Protein AF-A0A7S2NAU0-F1 (afdb_monomer_lite)

InterPro domains:
  IPR000436 Sushi/SCR/CCP domain [PF00084] (73-121)
  IPR035976 Sushi/SCR/CCP superfamily [SSF57535] (14-66)
  IPR035976 Sushi/SCR/CCP superfamily [SSF57535] (79-126)

Organism: NCBI:txid327968

Structure (mmCIF, N/CA/C/O backbone):
data_AF-A0A7S2NAU0-F1
#
_entry.id   AF-A0A7S2NAU0-F1
#
loop_
_atom_site.group_PDB
_atom_site.id
_atom_site.type_symbol
_atom_site.label_atom_id
_atom_site.label_alt_id
_atom_site.label_comp_id
_atom_site.label_asym_id
_atom_site.label_entity_id
_atom_site.label_seq_id
_atom_site.pdbx_PDB_ins_code
_atom_site.Cartn_x
_atom_site.Cartn_y
_atom_site.Cartn_z
_atom_site.occupancy
_atom_site.B_iso_or_equiv
_atom_site.auth_seq_id
_atom_site.auth_comp_id
_atom_site.auth_asym_id
_atom_site.auth_atom_id
_atom_site.pdbx_PDB_model_num
ATOM 1 N N . MET A 1 1 ? 13.681 11.675 -24.912 1.00 48.72 1 MET A N 1
ATOM 2 C CA . MET A 1 1 ? 13.147 10.574 -24.080 1.00 48.72 1 MET A CA 1
ATOM 3 C C . MET A 1 1 ? 11.660 10.443 -24.387 1.00 48.72 1 MET A C 1
ATOM 5 O O . MET A 1 1 ? 10.839 10.956 -23.642 1.00 48.72 1 MET A O 1
ATOM 9 N N . ALA A 1 2 ? 11.304 9.922 -25.561 1.00 44.19 2 ALA A N 1
ATOM 10 C CA . ALA A 1 2 ? 9.939 10.024 -26.074 1.00 44.19 2 ALA A CA 1
ATOM 11 C C . ALA A 1 2 ? 9.264 8.649 -26.117 1.00 44.19 2 ALA A C 1
ATOM 13 O O . ALA A 1 2 ? 9.789 7.713 -26.707 1.00 44.19 2 ALA A O 1
ATOM 14 N N . GLY A 1 3 ? 8.074 8.556 -25.523 1.00 54.94 3 GLY A N 1
ATOM 15 C CA . GLY A 1 3 ? 6.987 7.782 -26.125 1.00 54.94 3 GLY A CA 1
ATOM 16 C C . GLY A 1 3 ? 6.631 6.420 -25.534 1.00 54.94 3 GLY A C 1
ATOM 17 O O . GLY A 1 3 ? 5.574 5.913 -25.882 1.00 54.94 3 GLY A O 1
ATOM 18 N N . MET A 1 4 ? 7.420 5.829 -24.634 1.00 62.59 4 MET A N 1
ATOM 19 C CA . MET A 1 4 ? 7.119 4.461 -24.173 1.00 62.59 4 MET A CA 1
ATOM 20 C C . MET A 1 4 ? 6.228 4.360 -22.934 1.00 62.59 4 MET A C 1
ATOM 22 O O . MET A 1 4 ? 6.041 3.261 -22.449 1.00 62.59 4 MET A O 1
ATOM 26 N N . GLY A 1 5 ? 5.689 5.455 -22.389 1.00 65.50 5 GLY A N 1
ATOM 27 C CA . GLY A 1 5 ? 4.836 5.383 -21.188 1.00 65.50 5 GLY A CA 1
ATOM 28 C C . GLY A 1 5 ? 5.580 5.042 -19.888 1.00 65.50 5 GLY A C 1
ATOM 29 O O . GLY A 1 5 ? 4.951 4.865 -18.852 1.00 65.50 5 GLY A O 1
ATOM 30 N N . LEU A 1 6 ? 6.918 5.024 -19.919 1.00 71.56 6 LEU A N 1
ATOM 31 C CA . L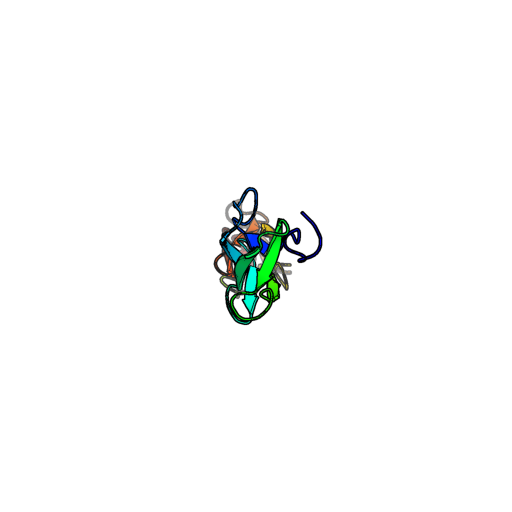EU A 1 6 ? 7.789 4.820 -18.754 1.00 71.56 6 LEU A CA 1
ATOM 32 C C . LEU A 1 6 ? 7.649 5.918 -17.682 1.00 71.56 6 LEU A C 1
ATOM 34 O O . LEU A 1 6 ? 8.112 5.752 -16.568 1.00 71.56 6 LEU A O 1
ATOM 38 N N . THR A 1 7 ? 6.978 7.029 -17.987 1.00 74.31 7 THR A N 1
ATOM 39 C CA . THR A 1 7 ? 6.725 8.123 -17.038 1.00 74.31 7 THR A CA 1
ATOM 40 C C . THR A 1 7 ? 5.495 7.896 -16.153 1.00 74.31 7 THR A C 1
ATOM 42 O O . THR A 1 7 ? 5.092 8.811 -15.436 1.00 74.31 7 THR A O 1
ATOM 45 N N . ALA A 1 8 ? 4.832 6.738 -16.243 1.00 81.56 8 ALA A N 1
ATOM 46 C CA . ALA A 1 8 ? 3.693 6.433 -15.385 1.00 81.56 8 ALA A CA 1
ATOM 47 C C . ALA A 1 8 ? 4.152 6.242 -13.931 1.00 81.56 8 ALA A C 1
ATOM 49 O O . ALA A 1 8 ? 5.087 5.495 -13.673 1.00 81.56 8 ALA A O 1
ATOM 50 N N . ALA A 1 9 ? 3.451 6.858 -12.974 1.00 81.81 9 ALA A N 1
ATOM 51 C CA . ALA A 1 9 ? 3.773 6.742 -11.546 1.00 81.81 9 ALA A CA 1
ATOM 52 C C . ALA A 1 9 ? 3.650 5.306 -10.994 1.00 81.81 9 ALA A C 1
ATOM 54 O O . ALA A 1 9 ? 4.196 4.999 -9.941 1.00 81.81 9 ALA A O 1
ATOM 55 N N . SER A 1 10 ? 2.929 4.430 -11.699 1.00 85.88 10 SER A N 1
ATOM 56 C CA . SER A 1 10 ? 2.782 3.014 -11.361 1.00 85.88 10 SER A CA 1
ATOM 57 C C . SER A 1 10 ? 3.961 2.145 -11.814 1.00 85.88 10 SER A C 1
ATOM 59 O O . SER A 1 10 ? 3.993 0.957 -11.489 1.00 85.88 10 SER A O 1
ATOM 61 N N . LEU A 1 11 ? 4.924 2.712 -12.549 1.00 88.50 11 LEU A N 1
ATOM 62 C CA . LEU A 1 11 ? 6.103 2.025 -13.069 1.00 88.50 11 LEU A CA 1
ATOM 63 C C . LEU A 1 11 ? 7.379 2.561 -12.414 1.00 88.50 11 LEU A C 1
ATOM 65 O O . LEU A 1 11 ? 7.569 3.765 -12.282 1.00 88.50 11 LEU A O 1
ATOM 69 N N . ASP A 1 12 ? 8.274 1.645 -12.063 1.00 90.44 12 ASP A N 1
ATOM 70 C CA . ASP A 1 12 ? 9.641 1.918 -11.632 1.00 90.44 12 ASP A CA 1
ATOM 71 C C . ASP A 1 12 ? 10.622 1.329 -12.656 1.00 90.44 12 ASP A C 1
ATOM 73 O O . ASP A 1 12 ? 10.457 0.194 -13.121 1.00 90.44 12 ASP A O 1
ATOM 77 N N . HIS A 1 13 ? 11.614 2.116 -13.076 1.00 90.44 13 HIS A N 1
ATOM 78 C CA . HIS A 1 13 ? 12.529 1.728 -14.148 1.00 90.44 13 HIS A CA 1
ATOM 79 C C . HIS A 1 13 ? 13.900 2.402 -14.043 1.00 90.44 13 HIS A C 1
ATOM 81 O O . HIS A 1 13 ? 14.039 3.533 -13.585 1.00 90.44 13 HIS A O 1
ATOM 87 N N . ASN A 1 14 ? 14.922 1.771 -14.624 1.00 89.62 14 ASN A N 1
ATOM 88 C CA . ASN A 1 14 ? 16.293 2.303 -14.680 1.00 89.62 14 ASN A CA 1
ATOM 89 C C . ASN A 1 14 ? 16.731 2.764 -16.088 1.00 89.62 14 ASN A C 1
ATOM 91 O O . ASN A 1 14 ? 17.919 2.909 -16.364 1.00 89.62 14 ASN A O 1
ATOM 95 N N . CYS A 1 15 ? 15.778 3.019 -16.991 1.00 85.50 15 CYS A N 1
ATOM 96 C CA . CYS A 1 15 ? 16.056 3.457 -18.366 1.00 85.50 15 CYS A CA 1
ATOM 97 C C . CYS A 1 15 ? 16.615 4.887 -18.498 1.00 85.50 15 CYS A C 1
ATOM 99 O O . CYS A 1 15 ? 17.071 5.272 -19.575 1.00 85.50 15 CYS A O 1
ATOM 101 N N . ALA A 1 16 ? 16.589 5.701 -17.439 1.00 85.12 16 ALA A N 1
ATOM 102 C CA . ALA A 1 16 ? 17.118 7.060 -17.497 1.00 85.12 16 ALA A CA 1
ATOM 103 C C . ALA A 1 16 ? 18.648 7.044 -17.683 1.00 85.12 16 ALA A C 1
ATOM 105 O O . ALA A 1 16 ? 19.372 6.463 -16.880 1.00 85.12 16 ALA A O 1
ATOM 106 N N . GLY A 1 17 ? 19.141 7.688 -18.747 1.00 83.38 17 GLY A N 1
ATOM 107 C CA . GLY A 1 17 ? 20.579 7.831 -19.007 1.00 83.38 17 GLY A CA 1
ATOM 108 C C . GLY A 1 17 ? 21.289 6.591 -19.567 1.00 83.38 17 GLY A C 1
ATOM 109 O O . GLY A 1 17 ? 22.517 6.562 -19.563 1.00 83.38 17 GLY A O 1
ATOM 110 N N . GLN A 1 18 ? 20.565 5.574 -20.054 1.00 86.50 18 GLN A N 1
ATOM 111 C CA . GLN A 1 18 ? 21.199 4.419 -20.704 1.00 86.50 18 GLN A CA 1
ATOM 112 C C . GLN A 1 18 ? 21.902 4.796 -22.015 1.00 86.50 18 GLN A C 1
ATOM 114 O O . GLN A 1 18 ? 21.357 5.528 -22.843 1.00 86.50 18 GLN A O 1
ATOM 119 N N . ALA A 1 19 ? 23.099 4.241 -22.216 1.00 87.12 19 ALA A N 1
ATOM 120 C CA . ALA A 1 19 ? 23.854 4.378 -23.457 1.00 87.12 19 ALA A CA 1
ATOM 121 C C . ALA A 1 19 ? 23.235 3.543 -24.591 1.00 87.12 19 ALA A C 1
ATOM 123 O O . ALA A 1 19 ? 22.535 2.559 -24.346 1.00 87.12 19 ALA A O 1
ATOM 124 N N . SER A 1 20 ? 23.528 3.910 -25.840 1.00 87.56 20 SER A N 1
ATOM 125 C CA . SER A 1 20 ? 23.146 3.123 -27.018 1.00 87.56 20 SER A CA 1
ATOM 126 C C . SER A 1 20 ? 23.704 1.698 -26.929 1.00 87.56 20 SER A C 1
ATOM 128 O O . SER A 1 20 ? 24.881 1.505 -26.633 1.00 87.56 20 SER A O 1
ATOM 130 N N . GLY A 1 21 ? 22.854 0.702 -27.175 1.00 85.19 21 GLY A N 1
ATOM 131 C CA . GLY A 1 21 ? 23.153 -0.720 -26.971 1.00 85.19 21 GLY A CA 1
ATOM 132 C C . GLY A 1 21 ? 22.966 -1.211 -25.529 1.00 85.19 21 GLY A C 1
ATOM 133 O O . GLY A 1 21 ? 23.126 -2.402 -25.275 1.00 85.19 21 GLY A O 1
ATOM 134 N N . GLY A 1 22 ? 22.626 -0.322 -24.591 1.00 89.69 22 GLY A N 1
ATOM 135 C CA . GLY A 1 22 ? 22.318 -0.665 -23.205 1.00 89.69 22 GLY A CA 1
ATOM 136 C C . GLY A 1 22 ? 20.936 -1.295 -23.032 1.00 89.69 22 GLY A C 1
ATOM 137 O O . GLY A 1 22 ? 20.056 -1.165 -23.887 1.00 89.69 22 GLY A O 1
ATOM 138 N N . PHE A 1 23 ? 20.742 -1.944 -21.885 1.00 89.31 23 PHE A N 1
ATOM 139 C CA . PHE A 1 23 ? 19.482 -2.563 -21.490 1.00 89.31 23 PHE A CA 1
ATOM 140 C C . PHE A 1 23 ? 18.969 -1.939 -20.198 1.00 89.31 23 PHE A C 1
ATOM 142 O O . PHE A 1 23 ? 19.743 -1.621 -19.297 1.00 89.31 23 PHE A O 1
ATOM 149 N N . CYS A 1 24 ? 17.656 -1.811 -20.086 1.00 89.44 24 CYS A N 1
ATOM 150 C CA . CYS A 1 24 ? 16.995 -1.412 -18.856 1.00 89.44 24 CYS A CA 1
ATOM 151 C C . CYS A 1 24 ? 15.775 -2.281 -18.580 1.00 89.44 24 CYS A C 1
ATOM 153 O O . CYS A 1 24 ? 15.242 -2.953 -19.465 1.00 89.44 24 CYS A O 1
ATOM 155 N N . THR A 1 25 ? 15.339 -2.259 -17.329 1.00 89.56 25 THR A N 1
ATOM 156 C CA . THR A 1 25 ? 14.192 -3.008 -16.831 1.00 89.56 25 THR A CA 1
ATOM 157 C C . THR A 1 25 ? 13.117 -2.043 -16.360 1.00 89.56 25 THR A C 1
ATOM 159 O O . THR A 1 25 ? 13.424 -1.047 -15.701 1.00 89.56 25 THR A O 1
ATOM 162 N N . ALA A 1 26 ? 11.865 -2.356 -16.676 1.00 89.69 26 ALA A N 1
ATOM 163 C CA . ALA A 1 26 ? 10.689 -1.664 -16.174 1.00 89.69 26 ALA A CA 1
ATOM 164 C C . ALA A 1 26 ? 9.799 -2.658 -15.423 1.00 89.69 26 ALA A C 1
ATOM 166 O O . ALA A 1 26 ? 9.451 -3.722 -15.941 1.00 89.69 26 ALA A O 1
ATOM 167 N N . GLN A 1 27 ? 9.433 -2.302 -14.199 1.00 90.75 27 GLN A N 1
ATOM 168 C CA . GLN A 1 27 ? 8.592 -3.093 -13.309 1.00 90.75 27 GLN A CA 1
ATOM 169 C C . GLN A 1 27 ? 7.571 -2.188 -12.621 1.00 90.75 27 GLN A C 1
ATOM 171 O O . GLN A 1 27 ? 7.584 -0.975 -12.807 1.00 90.75 27 GLN A O 1
ATOM 176 N N . CYS A 1 28 ? 6.669 -2.765 -11.834 1.00 92.06 28 CYS A N 1
ATOM 177 C CA . CYS A 1 28 ? 5.726 -1.960 -11.070 1.00 92.06 28 CYS A CA 1
ATOM 178 C C . CYS A 1 28 ? 6.408 -1.286 -9.882 1.00 92.06 28 CYS A C 1
ATOM 180 O O . CYS A 1 28 ? 7.254 -1.886 -9.216 1.00 92.06 28 CYS A O 1
ATOM 182 N N . ALA A 1 29 ? 6.029 -0.036 -9.635 1.00 90.62 29 ALA A N 1
ATOM 183 C CA . ALA A 1 29 ? 6.486 0.714 -8.479 1.00 90.62 29 ALA A CA 1
ATOM 184 C C . ALA A 1 29 ? 5.994 0.071 -7.171 1.00 90.62 29 ALA A C 1
ATOM 186 O O . ALA A 1 29 ? 5.034 -0.706 -7.151 1.00 90.62 29 ALA A O 1
ATOM 187 N N . ALA A 1 30 ? 6.635 0.422 -6.055 1.00 88.50 30 ALA A N 1
ATOM 188 C CA . ALA A 1 30 ? 6.188 -0.013 -4.738 1.00 88.50 30 ALA A CA 1
ATOM 189 C C . ALA A 1 30 ? 4.717 0.381 -4.505 1.00 88.50 30 ALA A C 1
ATOM 191 O O . ALA A 1 30 ? 4.310 1.505 -4.794 1.00 88.50 30 ALA A O 1
ATOM 192 N N . GLY A 1 31 ? 3.920 -0.557 -3.990 1.00 88.88 31 GLY A N 1
ATOM 193 C CA . GLY A 1 31 ? 2.479 -0.372 -3.806 1.00 88.88 31 GLY A CA 1
ATOM 194 C C . GLY A 1 31 ? 1.614 -0.758 -5.009 1.00 88.88 31 GLY A C 1
ATOM 195 O O . GLY A 1 31 ? 0.392 -0.652 -4.930 1.00 88.88 31 GLY A O 1
ATOM 196 N N . TYR A 1 32 ? 2.220 -1.257 -6.088 1.00 91.62 32 TYR A N 1
ATOM 197 C CA . TYR A 1 32 ? 1.523 -1.804 -7.249 1.00 91.62 32 TYR A CA 1
ATOM 198 C C . TYR A 1 32 ? 1.887 -3.275 -7.456 1.00 91.62 32 TYR A C 1
ATOM 200 O O . TYR A 1 32 ? 3.035 -3.679 -7.279 1.00 91.62 32 TYR A O 1
ATOM 208 N N . THR A 1 33 ? 0.910 -4.077 -7.867 1.00 90.25 33 THR A N 1
ATOM 209 C CA . THR A 1 33 ? 1.120 -5.465 -8.270 1.00 90.25 33 THR A CA 1
ATOM 210 C C . THR A 1 33 ? 1.269 -5.567 -9.781 1.00 90.25 33 THR A C 1
ATOM 212 O O . THR A 1 33 ? 0.580 -4.887 -10.552 1.00 90.25 33 THR A O 1
ATOM 215 N N . ILE A 1 34 ? 2.192 -6.430 -10.199 1.00 89.88 34 ILE A N 1
ATOM 216 C CA . ILE A 1 34 ? 2.487 -6.680 -11.601 1.00 89.88 34 ILE A CA 1
ATOM 217 C C . ILE A 1 34 ? 1.546 -7.741 -12.158 1.00 89.88 34 ILE A C 1
ATOM 219 O O . ILE A 1 34 ? 1.520 -8.882 -11.707 1.00 89.88 34 ILE A O 1
ATOM 223 N N . THR A 1 35 ? 0.770 -7.364 -13.171 1.00 86.56 35 THR A N 1
ATOM 224 C CA . THR A 1 35 ? 0.002 -8.317 -13.974 1.00 86.56 35 THR A CA 1
ATOM 225 C C . THR A 1 35 ? 0.787 -8.613 -15.248 1.00 86.56 35 THR A C 1
ATOM 227 O O . THR A 1 35 ? 1.002 -7.722 -16.073 1.00 86.56 35 THR A O 1
ATOM 230 N N . GLY A 1 36 ? 1.242 -9.858 -15.399 1.00 83.50 36 GLY A N 1
ATOM 231 C CA . GLY A 1 36 ? 2.152 -10.270 -16.469 1.00 83.50 36 GLY A CA 1
ATOM 232 C C . GLY A 1 36 ? 3.593 -10.392 -15.972 1.00 83.50 36 GLY A C 1
ATOM 233 O O . GLY A 1 36 ? 3.845 -11.101 -15.002 1.00 83.50 36 GLY A O 1
ATOM 234 N N . PHE A 1 37 ? 4.536 -9.725 -16.644 1.00 84.50 37 PHE A N 1
ATOM 235 C CA . PHE A 1 37 ? 5.975 -9.845 -16.377 1.00 84.50 37 PHE A CA 1
ATOM 236 C C . PHE A 1 37 ? 6.674 -8.490 -16.480 1.00 84.50 37 PHE A C 1
ATOM 238 O O . PHE A 1 37 ? 6.206 -7.610 -17.201 1.00 84.50 37 PHE A O 1
ATOM 245 N N . ALA A 1 38 ? 7.807 -8.336 -15.789 1.00 87.56 38 ALA A N 1
ATOM 246 C CA . ALA A 1 38 ? 8.659 -7.159 -15.938 1.00 87.56 38 ALA A CA 1
ATOM 247 C C . ALA A 1 38 ? 9.204 -7.070 -17.371 1.00 87.56 38 ALA A C 1
ATOM 249 O O . ALA A 1 38 ? 9.535 -8.085 -17.989 1.00 87.56 38 ALA A O 1
ATOM 250 N N . SER A 1 39 ? 9.306 -5.853 -17.894 1.00 89.50 39 SER A N 1
ATOM 251 C CA . SER A 1 39 ? 9.738 -5.618 -19.269 1.00 89.50 39 SER A CA 1
ATOM 252 C C . SER A 1 39 ? 11.223 -5.319 -19.318 1.00 89.50 39 SER A C 1
ATOM 254 O O . SER A 1 39 ? 11.743 -4.557 -18.503 1.00 89.50 39 SER A O 1
ATOM 256 N N . ILE A 1 40 ? 11.892 -5.862 -20.330 1.00 89.69 40 ILE A N 1
ATOM 257 C CA . ILE A 1 40 ? 13.273 -5.518 -20.662 1.00 89.69 40 ILE A CA 1
ATOM 258 C C . ILE A 1 40 ? 13.247 -4.685 -21.939 1.00 89.69 40 ILE A C 1
ATOM 260 O O . ILE A 1 40 ? 12.602 -5.062 -22.922 1.00 89.69 40 ILE A O 1
ATOM 264 N N . LEU A 1 41 ? 13.944 -3.553 -21.923 1.00 89.19 41 LEU A N 1
ATOM 265 C CA . LEU A 1 41 ? 14.051 -2.639 -23.049 1.00 89.19 41 LEU A CA 1
ATOM 266 C C . LEU A 1 41 ? 15.513 -2.459 -23.446 1.00 89.19 41 LEU A C 1
ATOM 268 O O . LEU A 1 41 ? 16.394 -2.400 -22.592 1.00 89.19 41 LEU A O 1
ATOM 272 N N . SER A 1 42 ? 15.763 -2.345 -24.744 1.00 90.75 42 SER A N 1
ATOM 273 C CA . SER A 1 42 ? 17.072 -2.048 -25.319 1.0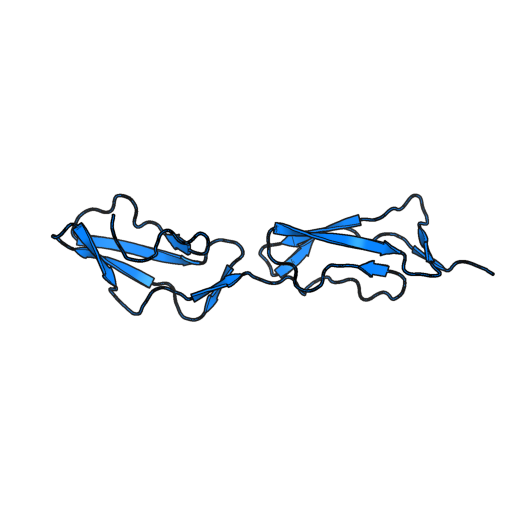0 90.75 42 SER A CA 1
ATOM 274 C C . SER A 1 42 ? 17.086 -0.635 -25.881 1.00 90.75 42 SER A C 1
ATOM 276 O O . SER A 1 42 ? 16.167 -0.258 -26.609 1.00 90.75 42 SER A O 1
ATOM 278 N N . CYS A 1 43 ? 18.136 0.125 -25.586 1.00 89.75 43 CYS A N 1
ATOM 279 C CA . CYS A 1 43 ? 18.377 1.435 -26.181 1.00 89.75 43 CYS A CA 1
ATOM 280 C C . CYS A 1 43 ? 18.983 1.260 -27.581 1.00 89.75 43 CYS A C 1
ATOM 282 O O . CYS A 1 43 ? 20.111 0.783 -27.723 1.00 89.75 43 CYS A O 1
ATOM 284 N N . GLY A 1 44 ? 18.235 1.622 -28.620 1.00 86.88 44 GLY A N 1
ATOM 285 C CA . GLY A 1 44 ? 18.689 1.612 -30.004 1.00 86.88 44 GLY A CA 1
ATOM 286 C C . GLY A 1 44 ? 19.751 2.677 -30.290 1.00 86.88 44 GLY A C 1
ATOM 287 O O . GLY A 1 44 ? 19.967 3.624 -29.530 1.00 86.88 44 GLY A O 1
ATOM 288 N N . SER A 1 45 ? 20.432 2.537 -31.427 1.00 86.06 45 SER A N 1
ATOM 289 C CA . SER A 1 45 ? 21.396 3.531 -31.926 1.00 86.06 45 SER A CA 1
ATOM 290 C C . SER A 1 45 ? 20.746 4.862 -32.320 1.00 86.06 45 SER A C 1
ATOM 292 O O . SER A 1 45 ? 21.433 5.866 -32.465 1.00 86.06 45 SER A O 1
ATOM 294 N N . ASP A 1 46 ? 19.426 4.870 -32.489 1.00 83.94 46 ASP A N 1
ATOM 295 C CA . ASP A 1 46 ? 18.581 6.043 -32.706 1.00 83.94 46 ASP A CA 1
ATOM 296 C C . ASP A 1 46 ? 18.210 6.770 -31.397 1.00 83.94 46 ASP A C 1
ATOM 298 O O . ASP A 1 46 ? 17.533 7.796 -31.431 1.00 83.94 46 ASP A O 1
ATOM 302 N N . GLY A 1 47 ? 18.659 6.260 -30.241 1.00 79.00 47 GLY A N 1
ATOM 303 C CA . GLY A 1 47 ? 18.370 6.827 -28.922 1.00 79.00 47 GLY A CA 1
ATOM 304 C C . GLY A 1 47 ? 16.954 6.538 -28.418 1.00 79.00 47 GLY A C 1
ATOM 305 O O . GLY A 1 47 ? 16.537 7.112 -27.406 1.00 79.00 47 GLY A O 1
ATOM 306 N N . ASN A 1 48 ? 16.215 5.662 -29.104 1.00 83.88 48 ASN A N 1
ATOM 307 C CA . ASN A 1 48 ? 14.898 5.205 -28.683 1.00 83.88 48 ASN A CA 1
ATOM 308 C C . ASN A 1 48 ? 14.998 3.850 -27.990 1.00 83.88 48 ASN A C 1
ATOM 310 O O . ASN A 1 48 ? 15.861 3.031 -28.296 1.00 83.88 48 ASN A O 1
ATOM 314 N N . PHE A 1 49 ? 14.087 3.597 -27.057 1.00 86.06 49 PHE A N 1
ATOM 315 C CA . PHE A 1 49 ? 13.977 2.284 -26.440 1.00 86.06 49 PHE A CA 1
ATOM 316 C C . PHE A 1 49 ? 13.061 1.388 -27.280 1.00 86.06 49 PHE A C 1
ATOM 318 O O . PHE A 1 49 ? 12.057 1.837 -27.831 1.00 86.06 49 PHE A O 1
ATOM 325 N N . ALA A 1 50 ? 13.412 0.111 -27.365 1.00 86.31 50 ALA A N 1
ATOM 326 C CA . ALA A 1 50 ? 12.597 -0.936 -27.963 1.00 86.31 50 ALA A CA 1
ATOM 327 C C . ALA A 1 50 ? 12.428 -2.077 -26.958 1.00 86.31 50 ALA A C 1
ATOM 329 O O . ALA A 1 50 ? 13.342 -2.361 -26.184 1.00 86.31 50 ALA A O 1
ATOM 330 N N . TYR A 1 51 ? 11.269 -2.735 -26.953 1.00 85.94 51 TYR A N 1
ATOM 331 C CA . TYR A 1 51 ? 11.060 -3.908 -26.106 1.00 85.94 51 TYR A CA 1
ATOM 332 C C . TYR A 1 51 ? 11.920 -5.065 -26.609 1.00 85.94 51 TYR A C 1
ATOM 334 O O . TYR A 1 51 ? 11.832 -5.451 -27.773 1.00 85.94 51 TYR A O 1
ATOM 342 N N . VAL A 1 52 ? 12.723 -5.637 -25.717 1.00 83.38 52 VAL A N 1
ATOM 343 C CA . VAL A 1 52 ? 13.484 -6.862 -25.996 1.00 83.38 52 VAL A CA 1
ATOM 344 C C . VAL A 1 52 ? 12.553 -8.069 -25.939 1.00 83.38 52 VAL A C 1
ATOM 346 O O . VAL A 1 52 ? 12.672 -8.996 -26.735 1.00 83.38 52 VAL A O 1
ATOM 349 N N . SER A 1 53 ? 11.595 -8.041 -25.010 1.00 72.69 53 SER A N 1
ATOM 350 C CA . SER A 1 53 ? 10.587 -9.085 -24.849 1.00 72.69 53 SER A CA 1
ATOM 351 C C . SER A 1 53 ? 9.312 -8.532 -24.220 1.00 72.69 53 SER A C 1
ATOM 353 O O . SER A 1 53 ? 9.366 -7.886 -23.172 1.00 72.69 53 SER A O 1
ATOM 355 N N . GLY A 1 54 ? 8.164 -8.853 -24.818 1.00 74.06 54 GLY A N 1
ATOM 356 C CA . GLY A 1 54 ? 6.855 -8.484 -24.283 1.00 74.06 54 GLY A CA 1
ATOM 357 C C . GLY A 1 54 ? 6.462 -7.028 -24.554 1.00 74.06 54 GLY A C 1
ATOM 358 O O . GLY A 1 54 ? 6.893 -6.418 -25.529 1.00 74.06 54 GLY A O 1
ATOM 359 N N . ALA A 1 55 ? 5.607 -6.500 -23.683 1.00 82.94 55 ALA A N 1
ATOM 360 C CA . ALA A 1 55 ? 5.150 -5.111 -23.640 1.00 82.94 55 ALA A CA 1
ATOM 361 C C . ALA A 1 55 ? 5.343 -4.573 -22.214 1.00 82.94 55 ALA A C 1
ATOM 363 O O . ALA A 1 55 ? 5.768 -5.337 -21.343 1.00 82.94 55 ALA A O 1
ATOM 364 N N . LEU A 1 56 ? 5.036 -3.294 -21.963 1.00 81.94 56 LEU A N 1
ATOM 365 C CA . LEU A 1 56 ? 5.028 -2.746 -20.601 1.00 81.94 56 LEU A CA 1
ATOM 366 C C . LEU A 1 56 ? 4.145 -3.578 -19.657 1.00 81.94 56 LEU A C 1
ATOM 368 O O . LEU A 1 56 ? 3.080 -4.041 -20.083 1.00 81.94 56 LEU A O 1
ATOM 372 N N . PRO A 1 57 ? 4.536 -3.737 -18.379 1.00 87.44 57 PRO A N 1
ATOM 373 C CA . PRO A 1 57 ? 3.704 -4.449 -17.434 1.00 87.44 57 PRO A CA 1
ATOM 374 C C . PRO A 1 57 ? 2.460 -3.630 -17.113 1.00 87.44 57 PRO A C 1
ATOM 376 O O . PRO A 1 57 ? 2.498 -2.400 -17.041 1.00 87.44 57 PRO A O 1
ATOM 379 N N . THR A 1 58 ? 1.352 -4.323 -16.868 1.00 89.50 58 THR A N 1
ATOM 380 C CA . THR A 1 58 ? 0.164 -3.670 -16.323 1.00 89.50 58 THR A CA 1
ATOM 381 C C . THR A 1 58 ? 0.288 -3.641 -14.807 1.00 89.50 58 THR A C 1
ATOM 383 O O . THR A 1 58 ? 0.274 -4.686 -14.156 1.00 89.50 58 THR A O 1
ATOM 386 N N . CYS A 1 59 ? 0.426 -2.440 -14.256 1.00 91.56 59 CYS A N 1
ATOM 387 C CA . CYS A 1 59 ? 0.570 -2.216 -12.824 1.00 91.56 59 CYS A CA 1
ATOM 388 C C . CYS A 1 59 ? -0.758 -1.762 -12.235 1.00 91.56 59 CYS A C 1
ATOM 390 O O . CYS A 1 59 ? -1.279 -0.710 -12.605 1.00 91.56 59 CYS A O 1
ATOM 392 N N . THR A 1 60 ? -1.298 -2.560 -11.318 1.00 91.31 60 THR A N 1
ATOM 393 C CA . THR A 1 60 ? -2.538 -2.239 -10.599 1.00 91.31 60 THR A CA 1
ATOM 394 C C . THR A 1 60 ? -2.213 -1.943 -9.140 1.00 91.31 60 THR A C 1
ATOM 396 O O . THR A 1 60 ? -1.326 -2.590 -8.583 1.00 91.31 60 THR A O 1
ATOM 399 N N . PRO A 1 61 ? -2.844 -0.935 -8.519 1.00 90.81 61 PRO A N 1
ATOM 400 C CA . PRO A 1 61 ? -2.562 -0.600 -7.130 1.00 90.81 61 PRO A CA 1
ATOM 401 C C . PRO A 1 61 ? -2.936 -1.774 -6.223 1.00 90.81 61 PRO A C 1
ATOM 403 O O . PRO A 1 61 ? -3.965 -2.421 -6.417 1.00 90.81 61 PRO A O 1
ATOM 406 N N . ILE A 1 62 ? -2.092 -2.057 -5.235 1.00 92.69 62 ILE A N 1
ATOM 407 C CA . ILE A 1 62 ? -2.365 -3.086 -4.234 1.00 92.69 62 ILE A CA 1
ATOM 408 C C . ILE A 1 62 ? -3.454 -2.547 -3.308 1.00 92.69 62 ILE A C 1
ATOM 410 O O . ILE A 1 62 ? -3.270 -1.520 -2.655 1.00 92.69 62 ILE A O 1
ATOM 414 N N . THR A 1 63 ? -4.587 -3.240 -3.257 1.00 93.31 63 THR A N 1
ATOM 415 C CA . THR A 1 63 ? -5.658 -2.981 -2.291 1.00 93.31 63 THR A CA 1
ATOM 416 C C . THR A 1 63 ? -5.370 -3.749 -1.007 1.00 93.31 63 THR A C 1
ATOM 418 O O . THR A 1 63 ? -5.152 -4.961 -1.058 1.00 93.31 63 THR A O 1
ATOM 421 N N . CYS A 1 64 ? -5.394 -3.073 0.142 1.00 93.38 64 CYS A N 1
ATOM 422 C CA . CYS A 1 64 ? -5.273 -3.760 1.419 1.00 93.38 64 CYS A CA 1
ATOM 423 C C . CYS A 1 64 ? -6.582 -4.438 1.793 1.00 93.38 64 CYS A C 1
ATOM 425 O O . CYS A 1 64 ? -7.632 -3.804 1.880 1.00 93.38 64 CYS A O 1
ATOM 427 N N . LEU A 1 65 ? -6.494 -5.740 2.041 1.00 90.25 65 LEU A N 1
ATOM 428 C CA . LEU A 1 65 ? -7.600 -6.569 2.522 1.00 90.25 65 LEU A CA 1
ATOM 429 C C . LEU A 1 65 ? -7.203 -7.369 3.769 1.00 90.25 65 LEU A C 1
ATOM 431 O O . LEU A 1 65 ? -8.066 -7.927 4.442 1.00 90.25 65 LEU A O 1
ATOM 435 N N . GLY A 1 66 ? -5.907 -7.433 4.085 1.00 89.00 66 GLY A N 1
ATOM 436 C CA . GLY A 1 66 ? -5.409 -8.126 5.263 1.00 89.00 66 GLY A CA 1
ATOM 437 C C . GLY A 1 66 ? -5.466 -7.273 6.529 1.00 89.00 66 GLY A C 1
ATOM 438 O O . GLY A 1 66 ? -5.443 -6.041 6.480 1.00 89.00 66 GLY A O 1
ATOM 439 N N . ASN A 1 67 ? -5.525 -7.959 7.672 1.00 88.81 67 ASN A N 1
ATOM 440 C CA . ASN A 1 67 ? -5.639 -7.387 9.018 1.00 88.81 67 ASN A CA 1
ATOM 441 C C . ASN A 1 67 ? -6.874 -6.511 9.268 1.00 88.81 67 ASN A C 1
ATOM 443 O O . ASN A 1 67 ? -6.885 -5.792 10.257 1.00 88.81 67 ASN A O 1
ATOM 447 N N . LEU A 1 68 ? -7.918 -6.576 8.434 1.00 89.94 68 LEU A N 1
ATOM 448 C CA . LEU A 1 68 ? -9.167 -5.849 8.682 1.00 89.94 68 LEU A CA 1
ATOM 449 C C . LEU A 1 68 ? -9.804 -6.242 10.033 1.00 89.94 68 LEU A C 1
ATOM 451 O O . LEU A 1 68 ? -9.752 -7.420 10.405 1.00 89.94 68 LEU A O 1
ATOM 455 N N . PRO A 1 69 ? -10.431 -5.293 10.760 1.00 87.25 69 PRO A N 1
ATOM 456 C CA . PRO A 1 69 ? -11.181 -5.616 11.966 1.00 87.25 69 PRO A CA 1
ATOM 457 C C . PRO A 1 69 ? -12.330 -6.561 11.604 1.00 87.25 69 PRO A C 1
ATOM 459 O O . PRO A 1 69 ? -13.113 -6.277 10.705 1.00 87.25 69 PRO A O 1
ATOM 462 N N . THR A 1 70 ? -12.420 -7.690 12.300 1.00 86.81 70 THR A N 1
ATOM 463 C CA . THR A 1 70 ? -13.537 -8.647 12.170 1.00 86.81 70 THR A CA 1
ATOM 464 C C . THR A 1 70 ? -14.430 -8.660 13.409 1.00 86.81 70 THR A C 1
ATOM 466 O O . THR A 1 70 ? -15.369 -9.444 13.485 1.00 86.81 70 THR A O 1
ATOM 469 N N . ASP A 1 71 ? -14.119 -7.803 14.381 1.00 88.31 71 ASP A N 1
ATOM 470 C CA . ASP A 1 71 ? -14.856 -7.644 15.627 1.00 88.31 71 ASP A CA 1
ATOM 471 C C . ASP A 1 71 ? -16.057 -6.713 15.408 1.00 88.31 71 ASP A C 1
ATOM 473 O O . ASP A 1 71 ? -15.883 -5.572 14.976 1.00 88.31 71 ASP A O 1
ATOM 477 N N . ASP A 1 72 ? -17.260 -7.184 15.741 1.00 89.56 72 ASP A N 1
ATOM 478 C CA . ASP A 1 72 ? -18.512 -6.424 15.618 1.00 89.56 72 ASP A CA 1
ATOM 479 C C . ASP A 1 72 ? -18.527 -5.144 16.474 1.00 89.56 72 ASP A C 1
ATOM 481 O O . ASP A 1 72 ? -19.292 -4.217 16.205 1.00 89.56 72 ASP A O 1
ATOM 485 N N . SER A 1 73 ? -17.668 -5.060 17.496 1.00 92.56 73 SER A N 1
ATOM 486 C CA . SER A 1 73 ? -17.499 -3.855 18.312 1.00 92.56 73 SER A CA 1
ATOM 487 C C . SER A 1 73 ? -16.772 -2.720 17.590 1.00 92.56 73 SER A C 1
ATOM 489 O O . SER A 1 73 ? -16.728 -1.603 18.113 1.00 92.56 73 SER A O 1
ATOM 491 N N . ILE A 1 74 ? -16.218 -2.968 16.396 1.00 94.19 74 ILE A N 1
ATOM 492 C CA . ILE A 1 74 ? -15.388 -2.022 15.648 1.00 94.19 74 ILE A CA 1
ATOM 493 C C . ILE A 1 74 ? -16.001 -1.734 14.275 1.00 94.19 74 ILE A C 1
ATOM 495 O O . ILE A 1 74 ? -16.190 -2.609 13.438 1.00 94.19 74 ILE A O 1
ATOM 499 N N . SER A 1 75 ? -16.242 -0.454 14.013 1.00 94.56 75 SER A N 1
ATOM 500 C CA . SER A 1 75 ? -16.620 0.086 12.710 1.00 94.56 75 SER A CA 1
ATOM 501 C C . SER A 1 75 ? -15.397 0.683 12.011 1.00 94.56 75 SER A C 1
ATOM 503 O O . SER A 1 75 ? -14.548 1.303 12.653 1.00 94.56 75 SER A O 1
ATOM 505 N N . HIS A 1 76 ? -15.302 0.539 10.688 1.00 94.31 76 HIS A N 1
ATOM 506 C CA . HIS A 1 76 ? -14.168 1.051 9.917 1.00 94.31 76 HIS A CA 1
ATOM 507 C C . HIS A 1 76 ? -14.533 1.445 8.479 1.00 94.31 76 HIS A C 1
ATOM 509 O O . HIS A 1 76 ? -15.471 0.909 7.894 1.00 94.31 76 HIS A O 1
ATOM 515 N N . ASP A 1 77 ? -13.736 2.328 7.869 1.00 94.31 77 ASP A N 1
ATOM 516 C CA . ASP A 1 77 ? -13.868 2.761 6.463 1.00 94.31 77 ASP A CA 1
ATOM 517 C C . ASP A 1 77 ? -12.727 2.239 5.559 1.00 94.31 77 ASP A C 1
ATOM 519 O O . ASP A 1 77 ? -12.447 2.775 4.488 1.00 94.31 77 ASP A O 1
ATOM 523 N N . CYS A 1 78 ? -12.067 1.157 5.982 1.00 92.62 78 CYS A N 1
ATOM 524 C CA . CYS A 1 78 ? -10.921 0.543 5.298 1.00 92.62 78 CYS A CA 1
ATOM 525 C C . CYS A 1 78 ? -11.232 -0.159 3.961 1.00 92.62 78 CYS A C 1
ATOM 527 O O . CYS A 1 78 ? -10.330 -0.700 3.325 1.00 92.62 78 CYS A O 1
ATOM 529 N N . ALA A 1 79 ? -12.485 -0.169 3.504 1.00 91.25 79 ALA A N 1
ATOM 530 C CA . ALA A 1 79 ? -12.847 -0.827 2.254 1.00 91.25 79 ALA A CA 1
ATOM 531 C C . ALA A 1 79 ? -12.174 -0.155 1.043 1.00 91.25 79 ALA A C 1
ATOM 533 O O . ALA A 1 79 ? -12.201 1.066 0.903 1.00 91.25 79 ALA A O 1
ATOM 534 N N . ASN A 1 80 ? -11.619 -0.972 0.142 1.00 90.75 80 ASN A N 1
ATOM 535 C CA . ASN A 1 80 ? -10.995 -0.551 -1.119 1.00 90.75 80 ASN A CA 1
ATOM 536 C C . ASN A 1 80 ? -9.810 0.424 -0.985 1.00 90.75 80 ASN A C 1
ATOM 538 O O . ASN A 1 80 ? -9.445 1.053 -1.977 1.00 90.75 80 ASN A O 1
ATOM 542 N N . LYS A 1 81 ? -9.193 0.549 0.197 1.00 94.12 81 LYS A N 1
ATOM 543 C CA . LYS A 1 81 ? -8.000 1.392 0.348 1.00 94.12 81 LYS A CA 1
ATOM 544 C C . LYS A 1 81 ? -6.781 0.707 -0.252 1.00 94.12 81 LYS A C 1
ATOM 546 O O . LYS A 1 81 ? -6.589 -0.502 -0.122 1.00 94.12 81 LYS A O 1
ATOM 551 N N . THR A 1 82 ? -5.951 1.505 -0.892 1.00 93.81 82 THR A N 1
ATOM 552 C CA . THR A 1 82 ? -4.724 1.110 -1.572 1.00 9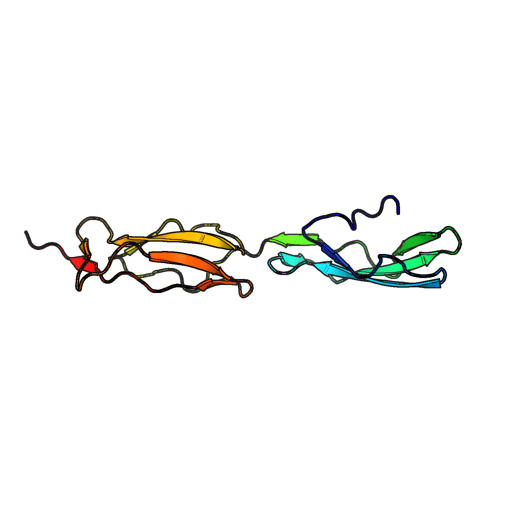3.81 82 THR A CA 1
ATOM 553 C C . THR A 1 82 ? -3.495 1.589 -0.814 1.00 93.81 82 THR A C 1
ATOM 555 O O . THR A 1 82 ? -3.594 2.346 0.150 1.00 93.81 82 THR A O 1
ATOM 558 N N . VAL A 1 83 ? -2.320 1.093 -1.195 1.00 92.69 83 VAL A N 1
ATOM 559 C CA . VAL A 1 83 ? -1.068 1.355 -0.471 1.00 92.69 83 VAL A CA 1
ATOM 560 C C . VAL A 1 83 ? -0.823 2.848 -0.270 1.00 92.69 83 VAL A C 1
ATOM 562 O O . VAL A 1 83 ? -0.941 3.640 -1.198 1.00 92.69 83 VAL A O 1
ATOM 565 N N . SER A 1 84 ? -0.410 3.211 0.947 1.00 90.12 84 SER A N 1
ATOM 566 C CA . SER A 1 84 ? -0.252 4.588 1.444 1.00 90.12 84 SER A CA 1
ATOM 567 C C . SER A 1 84 ? -1.552 5.346 1.734 1.00 90.12 84 SER A C 1
ATOM 569 O O . SER A 1 84 ? -1.487 6.424 2.322 1.00 90.12 84 SER A O 1
ATOM 571 N N . GLU A 1 85 ? -2.726 4.805 1.399 1.00 94.25 85 GLU A N 1
ATOM 572 C CA . GLU A 1 85 ? -3.993 5.360 1.873 1.00 94.25 85 GLU A CA 1
ATOM 573 C C . GLU A 1 85 ? -4.263 4.957 3.324 1.00 94.25 85 GLU A C 1
ATOM 575 O O . GLU A 1 85 ? -3.817 3.913 3.816 1.00 94.25 85 GLU A O 1
ATOM 580 N N . THR A 1 86 ? -5.032 5.798 4.012 1.00 94.69 86 THR A N 1
ATOM 581 C CA . THR A 1 86 ? -5.417 5.583 5.402 1.00 94.69 86 THR A CA 1
ATOM 582 C C . THR A 1 86 ? -6.912 5.328 5.551 1.00 94.69 86 THR A C 1
ATOM 584 O O . THR A 1 86 ? -7.746 5.748 4.735 1.00 94.69 86 THR A O 1
ATOM 587 N N . CYS A 1 87 ? -7.246 4.617 6.620 1.00 95.00 87 CYS A N 1
ATOM 588 C CA . CYS A 1 87 ? -8.603 4.427 7.099 1.00 95.00 87 CYS A CA 1
ATOM 589 C C . CYS A 1 87 ? -8.670 4.637 8.609 1.00 95.00 87 CYS A C 1
ATOM 591 O O . CYS A 1 87 ? -7.656 4.626 9.305 1.00 95.00 87 CYS A O 1
ATOM 593 N N . THR A 1 88 ? -9.875 4.849 9.109 1.00 94.75 88 THR A N 1
ATOM 594 C CA . THR A 1 88 ? -10.170 5.053 10.519 1.00 94.75 88 THR A CA 1
ATOM 595 C C . THR A 1 88 ? -10.945 3.858 11.045 1.00 94.75 88 THR A C 1
ATOM 597 O O . THR A 1 88 ? -11.890 3.381 10.417 1.00 94.75 88 THR A O 1
ATOM 600 N N . THR A 1 89 ? -10.552 3.396 12.225 1.00 94.56 89 THR A N 1
ATOM 601 C CA . THR A 1 89 ? -11.271 2.392 13.007 1.00 94.56 89 THR A CA 1
ATOM 602 C C . THR A 1 89 ? -11.814 3.058 14.270 1.00 94.56 89 THR A C 1
ATOM 604 O O . THR A 1 89 ? -11.112 3.809 14.951 1.00 94.56 89 THR A O 1
ATOM 607 N N . SER A 1 90 ? -13.087 2.830 14.567 1.00 94.81 90 SER A N 1
ATOM 608 C CA . SER A 1 90 ? -13.819 3.433 15.683 1.00 94.81 90 SER A CA 1
ATOM 609 C C . SER A 1 90 ? -14.735 2.402 16.326 1.00 94.81 90 SER A C 1
ATOM 611 O O . SER A 1 90 ? -15.084 1.417 15.683 1.00 94.81 90 SER A O 1
ATOM 613 N N . CYS A 1 91 ? -15.181 2.628 17.560 1.00 95.12 91 CYS A N 1
ATOM 614 C CA . CYS A 1 91 ? -16.193 1.748 18.143 1.00 95.12 91 CYS A CA 1
ATOM 615 C C . CYS A 1 91 ? -17.507 1.819 17.354 1.00 95.12 91 CYS A C 1
ATOM 617 O O . CYS A 1 91 ? -17.912 2.888 16.887 1.00 95.12 91 CYS A O 1
ATOM 619 N N . ALA A 1 92 ? -18.125 0.659 17.153 1.00 95.19 92 ALA A N 1
ATOM 620 C CA . ALA A 1 92 ? -19.412 0.524 16.491 1.00 95.19 92 ALA A CA 1
ATOM 621 C C . ALA A 1 92 ? -20.547 1.092 17.360 1.00 95.19 92 ALA A C 1
ATOM 623 O O . ALA A 1 92 ? -20.380 1.375 18.545 1.00 95.19 92 ALA A O 1
ATOM 624 N N . ALA A 1 93 ? -21.730 1.262 16.768 1.00 92.94 93 ALA A N 1
ATOM 625 C CA . ALA A 1 93 ? -22.900 1.726 17.507 1.00 92.94 93 ALA A CA 1
ATOM 626 C C . ALA A 1 93 ? -23.264 0.744 18.640 1.00 92.94 93 ALA A C 1
ATOM 628 O O . ALA A 1 93 ? -23.347 -0.460 18.410 1.00 92.94 93 ALA A O 1
ATOM 629 N N . GLY A 1 94 ? -23.499 1.267 19.848 1.00 92.38 94 GLY A N 1
ATOM 630 C CA . GLY A 1 94 ? -23.715 0.459 21.057 1.00 92.38 94 GLY A CA 1
ATOM 631 C C . GLY A 1 94 ? -22.426 0.045 21.776 1.00 92.38 94 GLY A C 1
ATOM 632 O O . GLY A 1 94 ? -22.489 -0.742 22.721 1.00 92.38 94 GLY A O 1
ATOM 633 N N . TYR A 1 95 ? -21.273 0.558 21.335 1.00 94.44 95 TYR A N 1
ATOM 634 C CA . TYR A 1 95 ? -19.989 0.406 22.003 1.00 94.44 95 TYR A CA 1
ATOM 635 C C . TYR A 1 95 ? -19.327 1.769 22.219 1.00 94.44 95 TYR A C 1
ATOM 637 O O . TYR A 1 95 ? -19.256 2.600 21.311 1.00 94.44 95 TYR A O 1
ATOM 645 N N . SER A 1 96 ? -18.739 1.954 23.396 1.00 93.88 96 SER A N 1
ATOM 646 C CA . SER A 1 96 ? -17.948 3.135 23.743 1.00 93.88 96 SER A CA 1
ATOM 647 C C . SER A 1 96 ? -16.467 2.797 23.883 1.00 93.88 96 SER A C 1
ATOM 649 O O . SER A 1 96 ? -16.092 1.671 24.223 1.00 93.88 96 SER A O 1
ATOM 651 N N . TYR A 1 97 ? -15.606 3.793 23.654 1.00 95.06 97 TYR A N 1
ATOM 652 C CA . TYR A 1 97 ? -14.175 3.655 23.915 1.00 95.06 97 TYR A CA 1
ATOM 653 C C . TYR A 1 97 ? -13.925 3.390 25.400 1.00 95.06 97 TYR A C 1
ATOM 655 O O . TYR A 1 97 ? -14.435 4.105 26.265 1.00 95.06 97 TYR A O 1
ATOM 663 N N . SER A 1 98 ? -13.092 2.400 25.700 1.00 92.56 98 SER A N 1
ATOM 664 C CA . SER A 1 98 ? -12.702 2.061 27.067 1.00 92.56 98 SER A CA 1
ATOM 665 C C . SER A 1 98 ? -11.189 2.147 27.263 1.00 92.56 98 SER A C 1
ATOM 667 O O . SER A 1 98 ? -10.414 2.213 26.310 1.00 92.56 98 SER A O 1
ATOM 669 N N . GLY A 1 99 ? -10.747 2.242 28.522 1.00 86.81 99 GLY A N 1
ATOM 670 C CA . GLY A 1 99 ? -9.317 2.276 28.859 1.00 86.81 99 GLY A CA 1
ATOM 671 C C . GLY A 1 99 ? -8.542 3.474 28.290 1.00 86.81 99 GLY A C 1
ATOM 672 O O . GLY A 1 99 ? -7.345 3.356 28.054 1.00 86.81 99 GLY A O 1
ATOM 673 N N . GLY A 1 100 ? -9.209 4.607 28.033 1.00 86.88 100 GLY A N 1
ATOM 674 C CA . GLY A 1 100 ? -8.589 5.779 27.397 1.00 86.88 100 GLY A CA 1
ATOM 675 C C . GLY A 1 100 ? -8.321 5.605 25.898 1.00 86.88 100 GLY A C 1
ATOM 676 O O . GLY A 1 100 ? -7.555 6.375 25.321 1.00 86.88 100 GLY A O 1
ATOM 677 N N . SER A 1 101 ? -8.928 4.594 25.271 1.00 93.62 101 SER A N 1
ATOM 678 C CA . SER A 1 101 ? -8.835 4.386 23.831 1.00 93.62 101 SER A CA 1
ATOM 679 C C . SER A 1 101 ? -9.573 5.478 23.046 1.00 93.62 101 SER A C 1
ATOM 681 O O . SER A 1 101 ? -10.346 6.267 23.587 1.00 93.62 101 SER A O 1
ATOM 683 N N . SER A 1 102 ? -9.297 5.547 2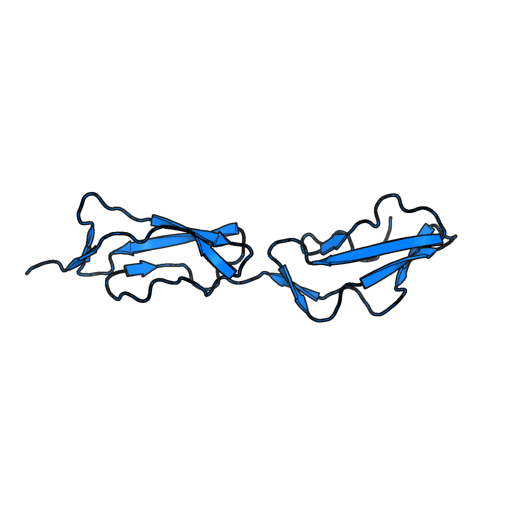1.750 1.00 94.00 102 SER A N 1
ATOM 684 C CA . SER A 1 102 ? -9.881 6.511 20.815 1.00 94.00 102 SER A CA 1
ATOM 685 C C . SER A 1 102 ? -9.818 5.950 19.398 1.00 94.00 102 SER A C 1
ATOM 687 O O . SER A 1 102 ? -9.194 4.909 19.182 1.00 94.00 102 SER A O 1
ATOM 689 N N . ALA A 1 103 ? -10.445 6.625 18.433 1.00 93.88 103 ALA A N 1
ATOM 690 C CA . ALA A 1 103 ? -10.380 6.224 17.031 1.00 93.88 103 ALA A CA 1
ATOM 691 C C . ALA A 1 103 ? -8.922 6.054 16.574 1.00 93.88 103 ALA A C 1
ATOM 693 O O . ALA A 1 103 ? -8.077 6.907 16.847 1.00 93.88 103 ALA A O 1
ATOM 694 N N . GLN A 1 104 ? -8.627 4.955 15.884 1.00 94.44 104 GLN A N 1
ATOM 695 C CA . GLN A 1 104 ? -7.276 4.637 15.432 1.00 94.44 104 GLN A CA 1
ATOM 696 C C . GLN A 1 104 ? -7.183 4.804 13.921 1.00 94.44 104 GLN A C 1
ATOM 698 O O . GLN A 1 104 ? -8.060 4.363 13.178 1.00 94.44 104 GLN A O 1
ATOM 703 N N . THR A 1 105 ? -6.104 5.436 13.461 1.00 95.06 105 THR A N 1
ATOM 704 C CA . THR A 1 105 ? -5.802 5.551 12.032 1.00 95.06 105 THR A CA 1
ATOM 705 C C . THR A 1 105 ? -4.928 4.388 11.606 1.00 95.06 105 THR A C 1
ATOM 707 O O . THR A 1 105 ? -3.875 4.137 12.190 1.00 95.06 105 THR A O 1
ATOM 710 N N . TRP A 1 106 ? -5.371 3.681 10.583 1.00 94.94 106 TRP A N 1
ATOM 711 C CA . TRP A 1 106 ? -4.675 2.565 9.973 1.00 94.94 106 TRP A CA 1
ATOM 712 C C . TRP A 1 106 ? -4.163 2.970 8.604 1.00 94.94 106 TRP A C 1
ATOM 714 O O . TRP A 1 106 ? -4.817 3.727 7.890 1.00 94.94 106 TRP A O 1
ATOM 724 N N . THR A 1 107 ? -2.992 2.466 8.233 1.00 94.88 107 THR A N 1
ATOM 725 C CA . THR A 1 107 ? -2.363 2.756 6.938 1.00 94.88 107 THR A CA 1
ATOM 726 C C . THR A 1 107 ? -2.210 1.469 6.148 1.00 94.88 107 THR A C 1
ATOM 728 O O . THR A 1 107 ? -1.696 0.483 6.675 1.00 94.88 107 THR A O 1
ATOM 731 N N . CYS A 1 108 ? -2.640 1.474 4.890 1.00 94.75 108 CYS A N 1
ATOM 732 C CA . CYS A 1 108 ? -2.440 0.346 3.992 1.00 94.75 108 CYS A CA 1
ATOM 733 C C . CYS A 1 108 ? -0.958 0.231 3.606 1.00 94.75 108 CYS A C 1
ATOM 735 O O . CYS A 1 108 ? -0.374 1.163 3.043 1.00 94.75 108 CYS A O 1
ATOM 737 N N . GLN A 1 109 ? -0.340 -0.903 3.933 1.00 93.00 109 GLN A N 1
ATOM 738 C CA . GLN A 1 109 ? 1.077 -1.167 3.700 1.00 93.00 109 GLN A CA 1
ATOM 739 C C . GLN A 1 109 ? 1.314 -1.939 2.398 1.00 93.00 109 GLN A C 1
ATOM 741 O O . GLN A 1 109 ? 0.412 -2.546 1.824 1.00 93.00 109 GLN A O 1
ATOM 746 N N . THR A 1 110 ? 2.557 -1.913 1.909 1.00 90.19 110 THR A N 1
ATOM 747 C CA . THR A 1 110 ? 2.962 -2.517 0.625 1.00 90.19 110 THR A CA 1
ATOM 748 C C . THR A 1 110 ? 2.793 -4.035 0.552 1.00 90.19 110 THR A C 1
ATOM 750 O O . THR A 1 110 ? 2.861 -4.594 -0.537 1.00 90.19 110 THR A O 1
ATOM 753 N N . ASP A 1 111 ? 2.608 -4.705 1.688 1.00 89.94 111 ASP A N 1
ATOM 754 C CA . ASP A 1 111 ? 2.344 -6.142 1.797 1.00 89.94 111 ASP A CA 1
ATOM 755 C C . ASP A 1 111 ? 0.854 -6.504 1.622 1.00 89.94 111 ASP A C 1
ATOM 757 O O . ASP A 1 111 ? 0.508 -7.683 1.633 1.00 89.94 111 ASP A O 1
ATOM 761 N N . GLY A 1 112 ? -0.025 -5.509 1.435 1.00 89.56 112 GLY A N 1
ATOM 762 C CA . GLY A 1 112 ? -1.471 -5.705 1.301 1.00 89.56 112 GLY A CA 1
ATOM 763 C C . GLY A 1 112 ? -2.216 -5.799 2.637 1.00 89.56 112 GLY A C 1
ATOM 764 O O . GLY A 1 112 ? -3.405 -6.143 2.653 1.00 89.56 112 GLY A O 1
ATOM 765 N N . ASN A 1 113 ? -1.549 -5.474 3.748 1.00 92.75 113 ASN A N 1
ATOM 766 C CA . ASN A 1 113 ? -2.137 -5.453 5.081 1.00 92.75 113 ASN A CA 1
ATOM 767 C C . ASN A 1 113 ? -2.326 -4.023 5.594 1.00 92.75 113 ASN A C 1
ATOM 769 O O . ASN A 1 113 ? -1.536 -3.121 5.307 1.00 92.75 113 ASN A O 1
ATOM 773 N N . PHE A 1 114 ? -3.351 -3.812 6.421 1.00 94.44 114 PHE A N 1
ATOM 774 C CA . PHE A 1 114 ? -3.424 -2.595 7.224 1.00 94.44 114 PHE A CA 1
ATOM 775 C C . PHE A 1 114 ? -2.479 -2.675 8.425 1.00 94.44 114 PHE A C 1
ATOM 777 O O . PHE A 1 114 ? -2.467 -3.659 9.168 1.00 94.44 114 PHE A O 1
ATOM 784 N N . GLY A 1 115 ? -1.695 -1.614 8.610 1.00 92.25 115 GLY A N 1
ATOM 785 C CA . GLY A 1 115 ? -0.862 -1.388 9.784 1.00 92.25 115 GLY A CA 1
ATOM 786 C C . GLY A 1 115 ? -1.511 -0.386 10.738 1.00 92.25 115 GLY A C 1
ATOM 787 O O . GLY A 1 115 ? -1.860 0.725 10.329 1.00 92.25 115 GLY A O 1
ATOM 788 N N . GLY A 1 116 ? -1.643 -0.772 12.007 1.00 88.94 116 GLY A N 1
ATOM 789 C CA . GLY A 1 116 ? -2.195 0.049 13.085 1.00 88.94 116 GLY A CA 1
ATOM 790 C C . GLY A 1 116 ? -2.612 -0.793 14.294 1.00 88.94 116 GLY A C 1
ATOM 791 O O . GLY A 1 116 ? -2.489 -2.017 14.283 1.00 88.94 116 GLY A O 1
ATOM 792 N N . SER A 1 117 ? -3.096 -0.136 15.347 1.00 90.31 117 SER A N 1
ATOM 793 C CA . SER A 1 117 ? -3.691 -0.773 16.532 1.00 90.31 117 SER A CA 1
ATOM 794 C C . SER A 1 117 ? -5.210 -0.641 16.508 1.00 90.31 117 SER A C 1
ATOM 796 O O . SER A 1 117 ? -5.717 0.387 16.069 1.00 90.31 117 SER A O 1
ATOM 798 N N . LEU A 1 118 ? -5.946 -1.653 16.973 1.00 90.81 118 LEU A N 1
ATOM 799 C CA . LEU A 1 118 ? -7.401 -1.549 17.140 1.00 90.81 118 LEU A CA 1
ATOM 800 C C . LEU A 1 118 ? -7.750 -0.673 18.357 1.00 90.81 118 LEU A C 1
ATOM 802 O O . LEU A 1 118 ? -7.018 -0.709 19.352 1.00 90.81 118 LEU A O 1
ATOM 806 N N . PRO A 1 119 ? -8.853 0.097 18.311 1.00 93.31 119 PRO A N 1
ATOM 807 C CA . PRO A 1 119 ? -9.404 0.725 19.501 1.00 93.31 119 PRO A CA 1
ATOM 808 C C . PRO A 1 119 ? -9.944 -0.333 20.468 1.00 93.31 119 PRO A C 1
ATOM 810 O O . PRO A 1 119 ? -10.405 -1.399 20.062 1.00 93.31 119 PRO A O 1
ATOM 813 N N . THR A 1 120 ? -9.934 -0.011 21.757 1.00 93.50 120 THR A N 1
ATOM 814 C CA . THR A 1 120 ? -10.574 -0.831 22.786 1.00 93.50 120 THR A CA 1
ATOM 815 C C . THR A 1 120 ? -12.009 -0.357 22.956 1.00 93.50 120 THR A C 1
ATOM 817 O O . THR A 1 120 ? -1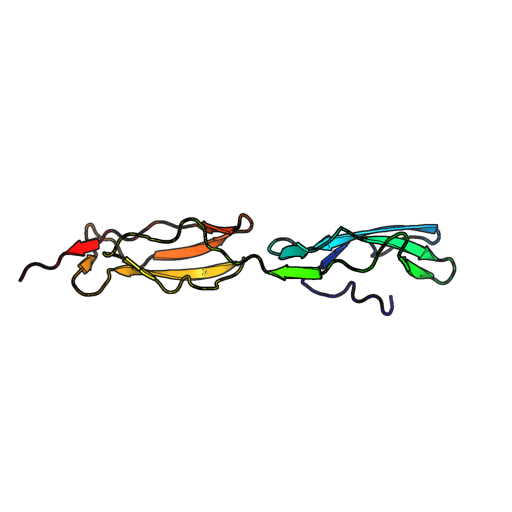2.243 0.785 23.362 1.00 93.50 120 THR A O 1
ATOM 820 N N . CYS A 1 121 ? -12.955 -1.239 22.650 1.00 94.25 121 CYS A N 1
ATOM 821 C CA . CYS A 1 121 ? -14.384 -0.960 22.697 1.00 94.25 121 CYS A CA 1
ATOM 822 C C . CYS A 1 121 ? -15.062 -1.806 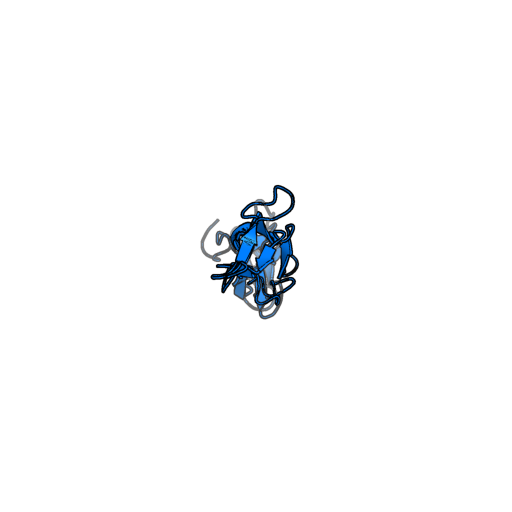23.777 1.00 94.25 121 CYS A C 1
ATOM 824 O O . CYS A 1 121 ? -14.665 -2.938 24.060 1.00 94.25 121 CYS A O 1
ATOM 826 N N . SER A 1 122 ? -16.077 -1.253 24.431 1.00 94.06 122 SER A N 1
ATOM 827 C CA . SER A 1 122 ? -16.877 -1.965 25.430 1.00 94.06 122 SER A CA 1
ATOM 828 C C . SER A 1 122 ? -18.350 -1.681 25.199 1.00 94.06 122 SER A C 1
ATOM 830 O O . SER A 1 122 ? -18.710 -0.546 24.902 1.00 94.06 122 SER A O 1
ATOM 832 N N . ALA A 1 123 ? -19.173 -2.727 25.288 1.00 93.69 123 ALA A N 1
ATOM 833 C CA . ALA A 1 123 ? -20.605 -2.619 25.048 1.00 93.69 123 ALA A CA 1
ATOM 834 C C . ALA A 1 123 ? -21.242 -1.665 26.061 1.00 93.69 123 ALA A C 1
ATOM 836 O O . ALA A 1 123 ? -20.973 -1.755 27.264 1.00 93.69 123 ALA A O 1
ATOM 837 N N . ASP A 1 124 ? -22.088 -0.772 25.567 1.00 90.56 124 ASP A N 1
ATOM 838 C CA . ASP A 1 124 ? -22.837 0.149 26.406 1.00 90.56 124 ASP A CA 1
ATOM 839 C C . ASP A 1 124 ? -23.886 -0.632 27.210 1.00 90.56 124 ASP A C 1
ATOM 841 O O . ASP A 1 124 ? -24.623 -1.467 26.679 1.00 90.56 124 ASP A O 1
ATOM 845 N N . THR A 1 125 ? -23.957 -0.377 28.515 1.00 86.56 125 THR A N 1
ATOM 846 C CA . THR A 1 125 ? -24.986 -0.957 29.386 1.00 86.56 125 THR A CA 1
ATOM 847 C C . THR A 1 125 ? -26.236 -0.083 29.376 1.00 86.56 125 THR A C 1
ATOM 849 O O . THR A 1 125 ? -26.119 1.140 29.455 1.00 86.56 125 THR A O 1
ATOM 852 N N . CYS A 1 126 ? -27.413 -0.710 29.307 1.00 73.12 126 CYS A N 1
ATOM 853 C CA . CYS A 1 126 ? -28.715 -0.039 29.346 1.00 73.12 126 CYS A CA 1
ATOM 854 C C . CYS A 1 126 ? -29.080 0.523 30.726 1.00 73.12 126 CYS A C 1
ATOM 856 O O . CYS A 1 126 ? -28.761 -0.147 31.738 1.00 73.12 126 CYS A O 1
#

Secondary structure (DSSP, 8-state):
--SSSTT-TTEEE--TTPPTT-EEEEEEPTTEEEES--EEEEE-TTS-EEEEES---EEEEPBP-BT----TTEEE--TT-BTT-EEEEEEPTTEEE-TT---EEEEE-TTSBEES-PPPEEEPP-

Foldseek 3Di:
DDDQCCPDPQKDKDPPPDDQQDKMWIDGDQQWDWDDDIWIWHQHPVRDIDTPDDGHTDTDGQQADAPDDPDLQKDKPSPRDTAQDKIKIAGDPQKDFPPPWGIKIWGQHSVSHTDTDHTDIDGDDD

Sequence (126 aa):
MAGMGLTAASLDHNCAGQASGGFCTAQCAAGYTITGFASILSCGSDGNFAYVSGALPTCTPITCLGNLPTDDSISHDCANKTVSETCTTSCAAGYSYSGGSSAQTWTCQTDGNFGGSLPTCSADTC

pLDDT: mean 88.1, std 8.43, range [44.19, 95.19]

Radius of gyration: 22.18 Å; chains: 1; bounding box: 53×21×62 Å